Protein AF-T0N844-F1 (afdb_monomer)

Nearest PDB structures (foldseek):
  7l9p-assembly1_K  TM=3.636E-01  e=7.065E+00  Homo sapiens

Foldseek 3Di:
DPPPPPDPVQWDWAAAPNDIDIDGHDDVVLVVVLVVVVVVVVVVCVPFQKDKDAFPAFEQEDFPVDDDDPVSSVHTHTARMFMAGPPRWDDDPRHIYHHTPDTDHDDDPVCCCVVVPRCVPRPVD

Radius of gyration: 15.5 Å; Cα contacts (8 Å, |Δi|>4): 175; chains: 1; bounding box: 47×35×38 Å

Secondary structure (DSSP, 8-state):
-------GGG-EEEEETTEEEEEPPPPHHHHHHHHHHHHHHHHHHTTSSEEEEPTT-EEE-S-TTSPPPHHHHTS-B--SEEEEETT-EEEETTEEEE--SEEE----TTTHHIIIIIIHHHT--

Mean predicted aligned error: 7.34 Å

Structure (mmCIF, N/CA/C/O backbone):
data_AF-T0N844-F1
#
_entry.id   AF-T0N844-F1
#
loop_
_atom_site.group_PDB
_atom_site.id
_atom_site.type_symbol
_atom_site.label_atom_id
_atom_site.label_alt_id
_atom_site.label_comp_id
_atom_site.label_asym_id
_atom_site.label_entity_id
_atom_site.label_seq_id
_atom_site.pdbx_PDB_ins_code
_atom_site.Cartn_x
_atom_site.Cartn_y
_atom_site.Cartn_z
_atom_site.occupancy
_atom_site.B_iso_or_equiv
_atom_site.auth_seq_id
_atom_site.auth_comp_id
_atom_site.auth_asym_id
_atom_site.auth_atom_id
_atom_site.pdbx_PDB_model_num
ATOM 1 N N . MET A 1 1 ? 32.236 19.469 -13.161 1.00 43.31 1 MET A N 1
ATOM 2 C CA . MET A 1 1 ? 31.075 18.554 -13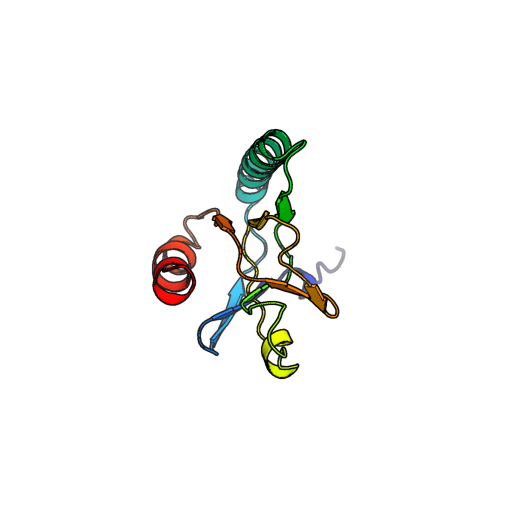.165 1.00 43.31 1 MET A CA 1
ATOM 3 C C . MET A 1 1 ? 30.808 18.192 -11.716 1.00 43.31 1 MET A C 1
ATOM 5 O O . MET A 1 1 ? 31.770 17.780 -11.077 1.00 43.31 1 MET A O 1
ATOM 9 N N . PRO A 1 2 ? 29.616 18.436 -11.149 1.00 46.66 2 PRO A N 1
ATOM 10 C CA . PRO A 1 2 ? 29.354 18.003 -9.786 1.00 46.66 2 PRO A CA 1
ATOM 11 C C . PRO A 1 2 ? 29.292 16.474 -9.767 1.00 46.66 2 PRO A C 1
ATOM 13 O O . PRO A 1 2 ? 28.762 15.853 -10.689 1.00 46.66 2 PRO A O 1
ATOM 16 N N . ASN A 1 3 ? 29.915 15.897 -8.748 1.00 44.12 3 ASN A N 1
ATOM 17 C CA . ASN A 1 3 ? 29.942 14.469 -8.490 1.00 44.12 3 ASN A CA 1
ATOM 18 C C . ASN A 1 3 ? 28.495 14.007 -8.240 1.00 44.12 3 ASN A C 1
ATOM 20 O O . ASN A 1 3 ? 27.880 14.431 -7.264 1.00 44.12 3 ASN A O 1
ATOM 24 N N . LEU A 1 4 ? 27.927 13.231 -9.166 1.00 50.88 4 LEU A N 1
ATOM 25 C CA . LEU A 1 4 ? 26.618 12.587 -9.021 1.00 50.88 4 LEU A CA 1
ATOM 26 C C . LEU A 1 4 ? 26.806 11.357 -8.133 1.00 50.88 4 LEU A C 1
ATOM 28 O O . LEU A 1 4 ? 26.821 10.228 -8.616 1.00 50.88 4 LEU A O 1
ATOM 32 N N . ASP A 1 5 ? 27.015 11.595 -6.842 1.00 46.78 5 ASP A N 1
ATOM 33 C CA . ASP A 1 5 ? 26.997 10.529 -5.851 1.00 46.78 5 ASP A CA 1
ATOM 34 C C . ASP A 1 5 ? 25.526 10.121 -5.6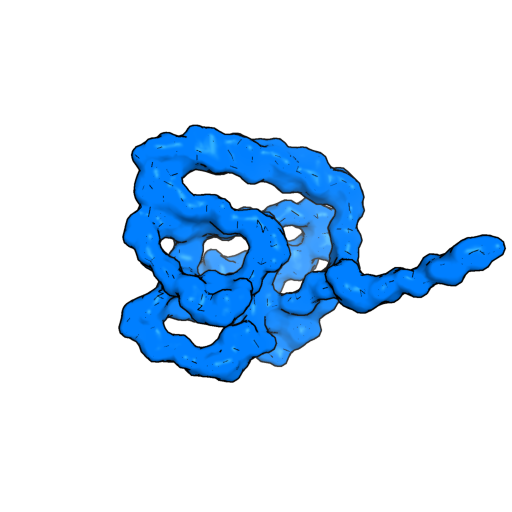73 1.00 46.78 5 ASP A C 1
ATOM 36 O O . ASP A 1 5 ? 24.734 10.802 -5.020 1.00 46.78 5 ASP A O 1
ATOM 40 N N . TYR A 1 6 ? 25.112 9.075 -6.393 1.00 47.97 6 TYR A N 1
ATOM 41 C CA . TYR A 1 6 ? 23.797 8.465 -6.224 1.00 47.97 6 TYR A CA 1
ATOM 42 C C . TYR A 1 6 ? 23.765 7.839 -4.827 1.00 47.97 6 TYR A C 1
ATOM 44 O O . TYR A 1 6 ? 24.251 6.730 -4.633 1.00 47.97 6 TYR A O 1
ATOM 52 N N . HIS A 1 7 ? 23.225 8.562 -3.846 1.00 48.41 7 HIS A N 1
ATOM 53 C CA . HIS A 1 7 ? 23.024 8.029 -2.501 1.00 48.41 7 HIS A CA 1
ATOM 54 C C . HIS A 1 7 ? 22.144 6.762 -2.537 1.00 48.41 7 HIS A C 1
ATOM 56 O O . HIS A 1 7 ? 21.144 6.708 -3.268 1.00 48.41 7 HIS A O 1
ATOM 62 N N . ASP A 1 8 ? 22.514 5.772 -1.713 1.00 53.28 8 ASP A N 1
ATOM 63 C CA . ASP A 1 8 ? 21.805 4.496 -1.482 1.00 53.28 8 ASP A CA 1
ATOM 64 C C . ASP A 1 8 ? 20.344 4.684 -1.018 1.00 53.28 8 ASP A C 1
ATOM 66 O O . ASP A 1 8 ? 19.538 3.757 -1.093 1.00 53.28 8 ASP A O 1
ATOM 70 N N . ASP A 1 9 ? 19.971 5.901 -0.618 1.00 54.69 9 ASP A N 1
ATOM 71 C CA . ASP A 1 9 ? 18.630 6.326 -0.190 1.00 54.69 9 ASP A CA 1
ATOM 72 C C . ASP A 1 9 ? 17.538 6.110 -1.262 1.00 54.69 9 ASP A C 1
ATOM 74 O O . ASP A 1 9 ? 16.341 6.194 -0.991 1.00 54.69 9 ASP A O 1
ATOM 78 N N . ASN A 1 10 ? 17.939 5.817 -2.501 1.00 61.22 10 ASN A N 1
ATOM 79 C CA . ASN A 1 10 ? 17.050 5.545 -3.630 1.00 61.22 10 ASN A CA 1
ATOM 80 C C . ASN A 1 10 ? 16.632 4.069 -3.761 1.00 61.22 10 ASN A C 1
ATOM 82 O O . ASN A 1 10 ? 15.849 3.724 -4.649 1.00 61.22 10 ASN A O 1
ATOM 86 N N . ILE A 1 11 ? 17.143 3.183 -2.907 1.00 71.19 11 ILE A N 1
ATOM 87 C CA . ILE A 1 11 ? 16.885 1.744 -2.991 1.00 71.19 11 ILE A CA 1
ATOM 88 C C . ILE A 1 11 ? 15.770 1.362 -2.012 1.00 71.19 11 ILE A C 1
ATOM 90 O O . ILE A 1 11 ? 15.895 1.547 -0.805 1.00 71.19 11 ILE A O 1
ATOM 94 N N . THR A 1 12 ? 14.676 0.786 -2.519 1.00 80.38 12 THR A N 1
ATOM 95 C CA . THR A 1 12 ? 13.686 0.119 -1.657 1.00 80.38 12 THR A CA 1
ATOM 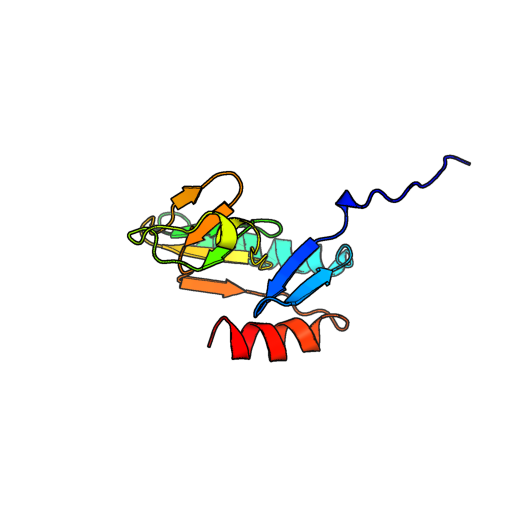96 C C . THR A 1 12 ? 14.232 -1.240 -1.243 1.00 80.38 12 THR A C 1
ATOM 98 O O . THR A 1 12 ? 14.679 -2.010 -2.096 1.00 80.38 12 THR A O 1
ATOM 101 N N . VAL A 1 13 ? 14.160 -1.556 0.048 1.00 83.06 13 VAL A N 1
ATOM 102 C CA . VAL A 1 13 ? 14.525 -2.866 0.589 1.00 83.06 13 VAL A CA 1
ATOM 103 C C . VAL A 1 13 ? 13.277 -3.541 1.135 1.00 83.06 13 VAL A C 1
ATOM 105 O O . VAL A 1 13 ? 12.631 -3.004 2.024 1.00 83.06 13 VAL A O 1
ATOM 108 N N . GLU A 1 14 ? 12.991 -4.745 0.656 1.00 81.31 14 GLU A N 1
ATOM 109 C CA . GLU A 1 14 ? 11.868 -5.560 1.121 1.00 81.31 14 GLU A CA 1
ATOM 110 C C . GLU A 1 14 ? 12.332 -6.956 1.516 1.00 81.31 14 GLU A C 1
ATOM 112 O O . GLU A 1 14 ? 13.293 -7.489 0.954 1.00 81.31 14 GLU A O 1
ATOM 117 N N . TRP A 1 15 ? 11.630 -7.580 2.456 1.00 82.62 15 TRP A N 1
ATOM 118 C CA . TRP A 1 15 ? 11.907 -8.952 2.866 1.00 82.62 15 TRP A CA 1
ATOM 119 C C . TRP A 1 15 ? 10.736 -9.867 2.551 1.00 82.62 15 TRP A C 1
ATOM 121 O O . TRP A 1 15 ? 9.650 -9.717 3.095 1.00 82.62 15 TRP A O 1
ATOM 131 N N . ILE A 1 16 ? 10.977 -10.875 1.717 1.00 78.88 16 ILE A N 1
ATOM 132 C CA . ILE A 1 16 ? 9.959 -11.855 1.331 1.00 78.88 16 ILE A CA 1
ATOM 133 C C . ILE A 1 16 ? 10.505 -13.246 1.637 1.00 78.88 16 ILE A C 1
ATOM 135 O O . ILE A 1 16 ? 11.571 -13.617 1.148 1.00 78.88 16 ILE A O 1
ATOM 139 N N . ASN A 1 17 ? 9.808 -14.013 2.480 1.00 78.75 17 ASN A N 1
ATOM 140 C CA . ASN A 1 17 ? 10.244 -15.335 2.959 1.00 78.75 17 ASN A CA 1
ATOM 141 C C . ASN A 1 17 ? 11.677 -15.362 3.519 1.00 78.75 17 ASN A C 1
ATOM 143 O O . ASN A 1 17 ? 12.433 -16.308 3.302 1.00 78.75 17 ASN A O 1
ATOM 147 N N . GLY A 1 18 ? 12.080 -14.298 4.218 1.00 77.88 18 GLY A N 1
ATOM 148 C CA . GLY A 1 18 ? 13.430 -14.177 4.774 1.00 77.88 18 GLY A CA 1
ATOM 149 C C . GLY A 1 18 ? 14.525 -13.880 3.743 1.00 77.88 18 GLY A C 1
ATOM 150 O O . GLY A 1 18 ? 15.692 -13.815 4.121 1.00 77.88 18 GLY A O 1
ATOM 151 N N . ILE A 1 19 ? 14.171 -13.657 2.476 1.00 78.31 19 ILE A N 1
ATOM 152 C CA . ILE A 1 19 ? 15.085 -13.209 1.424 1.00 78.31 19 ILE A CA 1
ATOM 153 C C . ILE A 1 19 ? 14.959 -11.691 1.281 1.00 78.31 19 ILE A C 1
ATOM 155 O O . ILE A 1 19 ? 13.855 -11.162 1.153 1.00 78.31 19 ILE A O 1
ATOM 159 N N . LYS A 1 20 ? 16.100 -10.996 1.295 1.00 82.88 20 LYS A N 1
ATOM 160 C CA . LYS A 1 20 ? 16.188 -9.550 1.076 1.00 82.88 20 LYS A CA 1
ATOM 161 C C . LYS A 1 20 ? 16.142 -9.247 -0.423 1.00 82.88 20 LYS A C 1
ATOM 163 O O . LYS A 1 20 ? 17.004 -9.705 -1.172 1.00 82.88 20 LYS A O 1
ATOM 168 N N . TYR A 1 21 ? 15.184 -8.431 -0.835 1.00 79.75 21 TYR A N 1
ATOM 169 C CA . TYR A 1 21 ? 15.041 -7.909 -2.187 1.00 79.75 21 TYR A CA 1
ATOM 170 C C . TYR A 1 21 ? 15.326 -6.413 -2.200 1.00 79.75 21 TYR A C 1
ATOM 172 O O . TYR A 1 21 ? 14.973 -5.691 -1.271 1.00 79.75 21 TYR A O 1
ATOM 180 N N . MET A 1 22 ? 16.013 -5.961 -3.246 1.00 80.81 22 MET A N 1
ATOM 181 C CA . MET A 1 22 ? 16.376 -4.562 -3.433 1.00 80.81 22 MET A CA 1
ATOM 182 C C . MET A 1 22 ? 15.852 -4.107 -4.785 1.00 80.81 22 MET A C 1
ATOM 184 O O . MET A 1 22 ? 16.196 -4.700 -5.810 1.00 80.81 22 MET A O 1
ATOM 188 N N . SER A 1 23 ? 15.026 -3.069 -4.769 1.00 74.50 23 SER A N 1
ATOM 189 C CA . SER A 1 23 ? 14.435 -2.485 -5.967 1.00 74.50 23 SER A CA 1
ATOM 190 C C . SER A 1 23 ? 15.012 -1.086 -6.173 1.00 74.50 23 SER A C 1
ATOM 192 O O . SER A 1 23 ? 14.981 -0.278 -5.239 1.00 74.50 23 SER A O 1
ATOM 194 N N . PRO A 1 24 ? 15.552 -0.778 -7.365 1.00 72.62 24 PRO A N 1
ATOM 195 C CA . PRO A 1 24 ? 15.979 0.579 -7.681 1.00 72.62 24 PRO A CA 1
ATOM 196 C C . PRO A 1 24 ? 14.764 1.510 -7.772 1.00 72.62 24 PRO A C 1
ATOM 198 O O . PRO A 1 24 ? 13.625 1.046 -7.887 1.00 72.62 24 PRO A O 1
ATOM 201 N N . SER A 1 25 ? 15.008 2.822 -7.785 1.00 75.69 25 SER A N 1
ATOM 202 C CA . SER A 1 25 ? 13.951 3.808 -8.013 1.00 75.69 25 SER A CA 1
ATOM 203 C C . SER A 1 25 ? 13.121 3.476 -9.258 1.00 75.69 25 SER A C 1
ATOM 205 O O . SER A 1 25 ? 13.681 3.137 -10.309 1.00 75.69 25 SER A O 1
ATOM 207 N N . PRO A 1 26 ? 11.787 3.593 -9.171 1.00 75.56 26 PRO A N 1
ATOM 208 C CA . PRO A 1 26 ? 10.914 3.251 -10.276 1.00 75.56 26 PRO A CA 1
ATOM 209 C C . PRO A 1 26 ? 11.049 4.255 -11.430 1.00 75.56 26 PRO A C 1
ATOM 211 O O . PRO A 1 26 ? 11.385 5.427 -11.248 1.00 75.56 26 PRO A O 1
ATOM 214 N N . HIS A 1 27 ? 10.750 3.804 -12.651 1.00 81.38 27 HIS A N 1
ATOM 215 C CA . HIS A 1 27 ? 10.689 4.681 -13.822 1.00 81.38 27 HIS A CA 1
ATOM 216 C C . HIS A 1 27 ? 9.575 5.737 -13.644 1.00 81.38 27 HIS A C 1
ATOM 218 O O . HIS A 1 27 ? 8.504 5.376 -13.155 1.00 81.38 27 HIS A O 1
ATOM 224 N N . PRO A 1 28 ? 9.721 6.994 -14.116 1.00 83.19 28 PRO A N 1
ATOM 225 C CA . PRO A 1 28 ? 8.720 8.057 -13.909 1.00 83.19 28 PRO A CA 1
ATOM 226 C C . PRO A 1 28 ? 7.272 7.700 -14.295 1.00 83.19 28 PRO A C 1
ATOM 228 O O . PRO A 1 28 ? 6.318 8.183 -13.688 1.00 83.19 28 PRO A O 1
ATOM 231 N N . ASN A 1 29 ? 7.094 6.817 -15.282 1.00 85.44 29 ASN A N 1
ATOM 232 C CA . ASN A 1 29 ? 5.777 6.301 -15.681 1.00 85.44 29 ASN A CA 1
ATOM 233 C C . ASN A 1 29 ? 5.037 5.569 -14.549 1.00 85.44 29 ASN A C 1
ATOM 235 O O . ASN A 1 29 ? 3.811 5.640 -14.503 1.00 85.44 29 ASN A O 1
ATOM 239 N N . HIS A 1 30 ? 5.756 4.892 -13.649 1.00 86.94 30 HIS A N 1
ATOM 240 C CA . HIS A 1 30 ? 5.172 4.269 -12.459 1.00 86.94 30 HIS A CA 1
ATOM 241 C C . HIS A 1 30 ? 4.503 5.335 -11.589 1.00 86.94 30 HIS A C 1
ATOM 243 O O . HIS A 1 30 ? 3.309 5.231 -11.335 1.00 86.94 30 HIS A O 1
ATOM 249 N N . GLY A 1 31 ? 5.192 6.450 -11.316 1.00 88.75 31 GLY A N 1
ATOM 250 C CA . GLY A 1 31 ? 4.629 7.589 -10.583 1.00 88.75 31 GLY A CA 1
ATOM 251 C C . GLY A 1 31 ? 3.379 8.198 -11.239 1.00 88.75 31 GLY A C 1
ATOM 252 O O . GLY A 1 31 ? 2.435 8.592 -10.552 1.00 88.75 31 GLY A O 1
ATOM 253 N N . VAL A 1 32 ? 3.315 8.235 -12.577 1.00 91.62 32 VAL A N 1
ATOM 254 C CA . VAL A 1 32 ? 2.120 8.703 -13.310 1.00 91.62 32 VAL A CA 1
ATOM 255 C C . VAL A 1 32 ? 0.923 7.773 -13.095 1.00 91.62 32 VAL A C 1
ATOM 257 O O . VAL A 1 32 ? -0.205 8.249 -12.932 1.00 91.62 32 VAL A O 1
ATOM 260 N N . VAL A 1 33 ? 1.148 6.458 -13.121 1.00 91.56 33 VAL A N 1
ATOM 261 C CA . VAL A 1 33 ? 0.103 5.454 -12.874 1.00 91.56 33 VAL A CA 1
ATOM 262 C C . VAL A 1 33 ? -0.309 5.477 -11.405 1.00 91.56 33 VAL A C 1
ATOM 264 O O . VAL A 1 33 ? -1.500 5.593 -11.117 1.00 91.56 33 VAL A O 1
ATOM 267 N N . TYR A 1 34 ? 0.670 5.477 -10.503 1.00 93.69 34 TYR A N 1
ATOM 268 C CA . TYR A 1 34 ? 0.494 5.557 -9.060 1.00 93.69 34 TYR A CA 1
ATOM 269 C C . TYR A 1 34 ? -0.396 6.726 -8.667 1.00 93.69 34 TYR A C 1
ATOM 271 O O . TYR A 1 34 ? -1.452 6.515 -8.080 1.00 93.69 34 TYR A O 1
ATOM 279 N N . LYS A 1 35 ? -0.062 7.943 -9.114 1.00 95.62 35 LYS A N 1
ATOM 280 C CA . LYS A 1 35 ? -0.863 9.138 -8.832 1.00 95.62 35 LYS A CA 1
ATOM 281 C C . LYS A 1 35 ? -2.332 8.951 -9.219 1.00 95.62 35 LYS A C 1
ATOM 283 O O . LYS A 1 35 ? -3.224 9.324 -8.466 1.00 95.62 35 LYS A O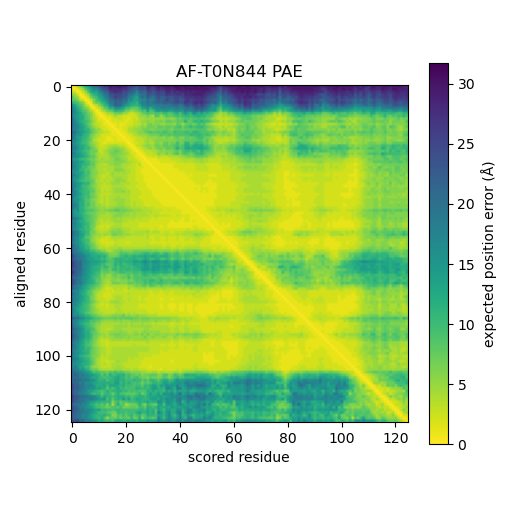 1
ATOM 288 N N . LYS A 1 36 ? -2.606 8.373 -10.394 1.00 96.69 36 LYS A N 1
ATOM 289 C CA . LYS A 1 36 ? -3.984 8.161 -10.867 1.00 96.69 36 LYS A CA 1
ATOM 290 C C . LYS A 1 36 ? -4.733 7.134 -10.024 1.00 96.69 36 LYS A C 1
ATOM 292 O O . LYS A 1 36 ? -5.922 7.330 -9.779 1.00 96.69 36 LYS A O 1
ATOM 297 N N . ILE A 1 37 ? -4.070 6.049 -9.630 1.00 96.19 37 ILE A N 1
ATOM 298 C CA . ILE A 1 37 ? -4.670 4.998 -8.802 1.00 96.19 37 ILE A CA 1
ATOM 299 C C . ILE A 1 37 ? -4.910 5.534 -7.392 1.00 96.19 37 ILE A C 1
ATOM 301 O O . ILE A 1 37 ? -6.049 5.509 -6.930 1.00 96.19 37 ILE A O 1
ATOM 305 N N . PHE A 1 38 ? -3.879 6.106 -6.768 1.00 97.12 38 PHE A N 1
ATOM 306 C CA . PHE A 1 38 ? -3.936 6.674 -5.426 1.00 97.12 38 PHE A CA 1
ATOM 307 C C . PHE A 1 38 ? -5.073 7.688 -5.300 1.00 97.12 38 PHE A C 1
ATOM 309 O O . PHE A 1 38 ? -5.947 7.522 -4.458 1.00 97.12 38 PHE A O 1
ATOM 316 N N . THR A 1 39 ? -5.145 8.687 -6.192 1.00 97.88 39 THR A N 1
ATOM 317 C CA . THR A 1 39 ? -6.217 9.697 -6.148 1.00 97.88 39 THR A CA 1
ATOM 318 C C . THR A 1 39 ? -7.609 9.076 -6.277 1.00 97.88 39 THR A C 1
ATOM 320 O O . THR A 1 39 ? -8.538 9.502 -5.599 1.00 97.88 39 THR A O 1
ATOM 323 N N . ARG A 1 40 ? -7.785 8.060 -7.131 1.00 98.00 40 ARG A N 1
ATOM 324 C CA . ARG A 1 40 ? -9.093 7.406 -7.297 1.00 98.00 40 ARG A CA 1
ATOM 325 C C . ARG A 1 40 ? -9.506 6.625 -6.056 1.00 98.00 40 ARG A C 1
ATOM 327 O O . ARG A 1 40 ? -10.674 6.687 -5.686 1.00 98.00 40 ARG A O 1
ATOM 334 N N . ILE A 1 41 ? -8.573 5.902 -5.441 1.00 97.88 41 ILE A N 1
ATOM 335 C CA . ILE A 1 41 ? -8.848 5.134 -4.225 1.00 97.88 41 ILE A CA 1
ATOM 336 C C . ILE A 1 41 ? -9.102 6.089 -3.060 1.00 97.88 41 ILE A C 1
ATOM 338 O O . ILE A 1 41 ? -10.129 5.952 -2.408 1.00 97.88 41 ILE A O 1
ATOM 342 N N . ALA A 1 42 ? -8.250 7.098 -2.859 1.00 97.75 42 ALA A N 1
ATOM 343 C CA . ALA A 1 42 ? -8.422 8.102 -1.811 1.00 97.75 42 ALA A CA 1
ATOM 344 C C . ALA A 1 42 ? -9.813 8.755 -1.875 1.00 97.75 42 ALA A C 1
ATOM 346 O O . ALA A 1 42 ? -10.544 8.746 -0.891 1.00 97.75 42 ALA A O 1
ATOM 347 N N . ASN A 1 43 ? -10.233 9.210 -3.062 1.00 98.25 43 ASN A N 1
ATOM 348 C CA . ASN A 1 43 ? -11.563 9.796 -3.251 1.00 98.25 43 ASN A CA 1
ATOM 349 C C . ASN A 1 43 ? -12.696 8.792 -2.983 1.00 98.25 43 ASN A C 1
ATOM 351 O O . ASN A 1 43 ? -13.748 9.160 -2.478 1.00 98.25 43 ASN A O 1
ATOM 355 N N . TYR A 1 44 ? -12.513 7.517 -3.336 1.00 97.88 44 TYR A N 1
ATOM 356 C CA . TYR A 1 44 ? -13.510 6.482 -3.052 1.00 97.88 44 TYR A CA 1
ATOM 357 C C . TYR A 1 44 ? -13.624 6.167 -1.553 1.00 97.8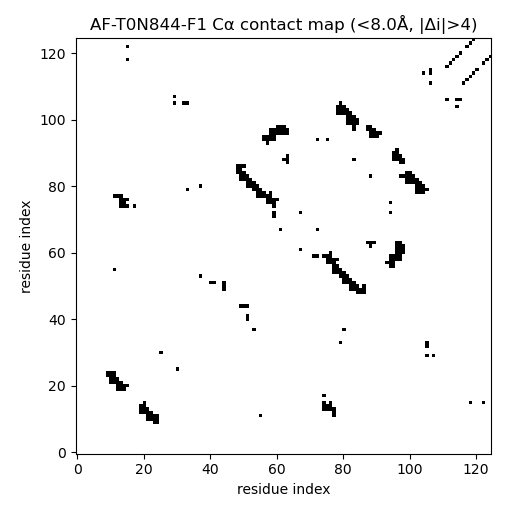8 44 TYR A C 1
ATOM 359 O O . TYR A 1 44 ? -14.692 5.737 -1.103 1.00 97.88 44 TYR A O 1
ATOM 367 N N . LEU A 1 45 ? -12.534 6.317 -0.801 1.00 97.88 45 LEU A N 1
ATOM 368 C CA . LEU A 1 45 ? -12.483 6.066 0.638 1.00 97.88 45 LEU A CA 1
ATOM 369 C C . LEU A 1 45 ? -12.904 7.275 1.477 1.00 97.88 45 LEU A C 1
ATOM 371 O O . LEU A 1 45 ? -13.119 7.121 2.675 1.00 97.88 45 LEU A O 1
ATOM 375 N N . GLU A 1 46 ? -13.092 8.447 0.870 1.00 97.31 46 GLU A N 1
ATOM 376 C CA . GLU A 1 46 ? -13.577 9.636 1.566 1.00 97.31 46 GLU A CA 1
ATOM 377 C C . GLU A 1 46 ? -14.895 9.345 2.314 1.00 97.31 46 GLU A C 1
ATOM 379 O O . GLU A 1 46 ? -15.866 8.832 1.751 1.00 97.31 46 GLU A O 1
ATOM 384 N N . GLY A 1 47 ? -14.907 9.632 3.619 1.00 96.75 47 GLY A N 1
ATOM 385 C CA . GLY A 1 47 ? -16.044 9.371 4.508 1.00 96.75 47 GLY A CA 1
ATOM 386 C C . GLY A 1 47 ? -16.223 7.910 4.944 1.00 96.75 47 GLY A C 1
ATOM 387 O O . GLY A 1 47 ? -17.179 7.613 5.661 1.00 96.75 47 GLY A O 1
ATOM 388 N N . LYS A 1 48 ? -15.332 6.993 4.548 1.00 97.50 48 LYS A N 1
ATOM 389 C CA . LYS A 1 48 ? -15.323 5.597 5.015 1.00 97.50 48 LYS A CA 1
ATOM 390 C C . LYS A 1 48 ? -14.332 5.424 6.156 1.00 97.50 48 LYS A C 1
ATOM 392 O O . LYS A 1 48 ? -13.362 6.164 6.268 1.00 97.50 48 LYS A O 1
ATOM 397 N N . SER A 1 49 ? -14.547 4.403 6.982 1.00 97.00 49 SER A N 1
ATOM 398 C CA . SER A 1 49 ? -13.578 4.008 8.007 1.00 97.00 49 SER A CA 1
ATOM 399 C C . SER A 1 49 ? -12.472 3.156 7.379 1.00 97.00 49 SER A C 1
ATOM 401 O O . SER A 1 49 ? -12.339 1.983 7.690 1.00 97.00 49 SER A O 1
ATOM 403 N N . CYS A 1 50 ? -11.722 3.721 6.434 1.00 97.50 50 CYS A N 1
ATOM 404 C CA . CYS A 1 50 ? -10.576 3.062 5.815 1.00 97.50 50 CYS A CA 1
ATOM 405 C C . CYS A 1 50 ? -9.477 4.077 5.527 1.00 97.50 50 CYS A C 1
ATOM 407 O O . CYS A 1 50 ? -9.759 5.163 5.027 1.00 97.50 50 CYS A O 1
ATOM 409 N N . GLU A 1 51 ? -8.237 3.679 5.780 1.00 96.94 51 GLU A N 1
ATOM 410 C CA . GLU A 1 51 ? -7.038 4.474 5.539 1.00 96.94 51 GLU A CA 1
ATOM 411 C C . GLU A 1 51 ? -6.274 3.904 4.337 1.00 96.94 51 GLU A C 1
ATOM 413 O O . GLU A 1 51 ? -6.110 2.686 4.223 1.00 96.94 51 GLU A O 1
ATOM 418 N N . LEU A 1 52 ? -5.819 4.776 3.433 1.00 97.81 52 LEU A N 1
ATOM 419 C CA . LEU A 1 52 ? -4.983 4.418 2.284 1.00 97.81 52 LEU A CA 1
ATOM 420 C C . LEU A 1 52 ? -3.533 4.803 2.571 1.00 97.81 52 LEU A C 1
ATOM 422 O O . LEU A 1 52 ? -3.222 5.980 2.729 1.00 97.81 52 LEU A O 1
ATOM 426 N N . PHE A 1 53 ? -2.642 3.820 2.530 1.00 96.62 53 PHE A N 1
ATOM 427 C CA . PHE A 1 53 ? -1.214 4.019 2.726 1.00 96.62 53 PHE A CA 1
ATOM 428 C C . PHE A 1 53 ? -0.466 4.072 1.385 1.00 96.62 53 PHE A C 1
ATOM 430 O O . PHE A 1 53 ? -0.751 3.267 0.488 1.00 96.62 53 PHE A O 1
ATOM 437 N N . PRO A 1 54 ? 0.470 5.028 1.232 1.00 94.44 54 PRO A N 1
ATOM 438 C CA . PRO A 1 54 ? 1.249 5.212 0.016 1.00 94.44 54 PRO A CA 1
ATOM 439 C C . PRO A 1 54 ? 2.403 4.210 -0.105 1.00 94.44 54 PRO A C 1
ATOM 441 O O . PRO A 1 54 ? 2.739 3.492 0.843 1.00 94.44 54 PRO A O 1
ATOM 444 N N . ASP A 1 55 ? 3.060 4.241 -1.262 1.00 87.75 55 ASP A N 1
ATOM 445 C CA . ASP A 1 55 ? 4.369 3.630 -1.483 1.00 87.75 55 ASP A CA 1
ATOM 446 C C . ASP A 1 55 ? 5.396 4.089 -0.436 1.00 87.75 55 ASP A C 1
ATOM 448 O O . ASP A 1 55 ? 5.217 5.100 0.247 1.00 87.75 55 ASP A O 1
ATOM 452 N N . LYS A 1 56 ? 6.493 3.331 -0.297 1.00 86.06 56 LYS A N 1
ATOM 453 C CA . LYS A 1 56 ? 7.563 3.596 0.691 1.00 86.06 56 LYS A CA 1
ATOM 454 C C . LYS A 1 56 ? 7.098 3.558 2.155 1.00 86.06 56 LYS A C 1
ATOM 456 O O . LYS A 1 56 ? 7.821 4.015 3.037 1.00 86.06 56 LYS A O 1
ATOM 461 N N . THR A 1 57 ? 5.931 2.978 2.413 1.00 90.88 57 THR A N 1
ATOM 462 C CA . THR A 1 57 ? 5.455 2.679 3.763 1.00 90.88 57 THR A CA 1
ATOM 463 C C . THR A 1 57 ? 5.871 1.261 4.143 1.00 90.88 57 THR A C 1
ATOM 465 O O . THR A 1 57 ? 5.479 0.303 3.477 1.00 90.88 57 THR A O 1
ATOM 468 N N . ASP A 1 58 ? 6.637 1.126 5.226 1.00 92.44 58 ASP A N 1
ATOM 469 C CA . ASP A 1 58 ? 7.028 -0.177 5.765 1.00 92.44 58 ASP A CA 1
ATOM 470 C C . ASP A 1 58 ? 5.807 -0.879 6.372 1.00 92.44 58 ASP A C 1
ATOM 472 O O . ASP A 1 58 ? 5.230 -0.409 7.354 1.00 92.44 58 ASP A O 1
ATOM 476 N N . LEU A 1 59 ? 5.429 -2.026 5.811 1.00 92.38 59 LEU A N 1
ATOM 477 C CA . LEU A 1 59 ? 4.318 -2.855 6.266 1.00 92.38 59 LEU A CA 1
ATOM 478 C C . LEU A 1 59 ? 4.832 -4.151 6.904 1.00 92.38 59 LEU A C 1
ATOM 480 O O . LEU A 1 59 ? 5.493 -4.968 6.261 1.00 92.38 59 LEU A O 1
ATOM 484 N N . CYS A 1 60 ? 4.458 -4.377 8.159 1.00 92.12 60 CYS A N 1
ATOM 485 C CA . CYS A 1 60 ? 4.627 -5.639 8.864 1.00 92.12 60 CYS A CA 1
ATOM 486 C C . CYS A 1 60 ? 3.279 -6.371 8.916 1.00 92.12 60 CYS A C 1
ATOM 488 O O . CYS A 1 60 ? 2.334 -5.902 9.552 1.00 92.12 60 CYS A O 1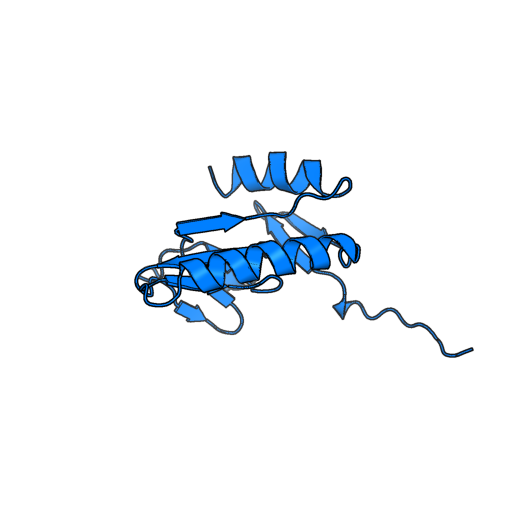
ATOM 490 N N . LEU A 1 61 ? 3.194 -7.534 8.263 1.00 89.00 61 LEU A N 1
ATOM 491 C CA . LEU A 1 61 ? 1.976 -8.347 8.235 1.00 89.00 61 LEU A CA 1
ATOM 492 C C . LEU A 1 61 ? 1.779 -9.092 9.555 1.00 89.00 61 LEU A C 1
ATOM 494 O O . LEU A 1 61 ? 2.285 -10.197 9.740 1.00 89.00 61 LEU A O 1
ATOM 498 N N . ALA A 1 62 ? 1.023 -8.490 10.465 1.00 86.31 62 ALA A N 1
ATOM 499 C CA . ALA A 1 62 ? 0.587 -9.127 11.699 1.00 86.31 62 ALA A CA 1
ATOM 500 C C . ALA A 1 62 ? -0.775 -8.578 12.132 1.00 86.31 62 ALA A C 1
ATOM 502 O O . ALA A 1 62 ? -1.154 -7.463 11.770 1.00 86.31 62 ALA A O 1
ATOM 503 N N . ASN A 1 63 ? -1.507 -9.369 12.920 1.00 82.62 63 ASN A N 1
ATOM 504 C CA . ASN A 1 63 ? -2.682 -8.860 13.617 1.00 82.62 63 ASN A CA 1
ATOM 505 C C . ASN A 1 63 ? -2.203 -7.867 14.697 1.00 82.62 63 ASN A C 1
ATOM 507 O O . ASN A 1 63 ? -1.399 -8.286 15.534 1.00 82.62 63 ASN A O 1
ATOM 511 N N . PRO A 1 64 ? -2.684 -6.609 14.708 1.00 77.56 64 PRO A N 1
ATOM 512 C CA . PRO A 1 64 ? -2.301 -5.624 15.721 1.00 77.56 64 PRO A CA 1
ATOM 513 C C . PRO A 1 64 ? -2.555 -6.092 17.160 1.00 77.56 64 PRO A C 1
ATOM 515 O O . PRO A 1 64 ? -1.796 -5.777 18.064 1.00 77.56 64 PRO A O 1
ATOM 518 N N . GLU A 1 65 ? -3.577 -6.922 17.381 1.00 80.44 65 GLU A N 1
ATOM 519 C CA . GLU A 1 65 ? -3.904 -7.457 18.711 1.00 80.44 65 GLU A CA 1
ATOM 520 C C . GLU A 1 65 ? -2.915 -8.536 19.193 1.00 80.44 65 GLU A C 1
ATOM 522 O O . GLU A 1 65 ? -2.996 -9.007 20.330 1.00 80.44 65 GLU A O 1
ATOM 527 N N . SER A 1 66 ? -1.995 -8.979 18.331 1.00 79.75 66 SER A N 1
ATOM 528 C CA . SER A 1 66 ? -0.974 -9.974 18.656 1.00 79.75 66 SER A CA 1
ATOM 529 C C . SER A 1 66 ? 0.374 -9.309 18.944 1.00 79.75 66 SER A C 1
ATOM 531 O O . SER A 1 66 ? 0.747 -8.362 18.257 1.00 79.75 66 SER A O 1
ATOM 533 N N . PRO A 1 67 ? 1.167 -9.823 19.905 1.00 76.31 67 PRO A N 1
ATOM 534 C CA . PRO A 1 67 ? 2.491 -9.280 20.178 1.00 76.31 67 PRO A CA 1
ATOM 535 C C . PRO A 1 67 ? 3.377 -9.301 18.928 1.00 76.31 67 PRO A C 1
ATOM 537 O O . PRO A 1 67 ? 3.660 -10.366 18.375 1.00 76.31 67 PRO A O 1
ATOM 540 N N . VAL A 1 68 ? 3.853 -8.129 18.512 1.00 75.81 68 VAL A N 1
ATOM 541 C CA . VAL A 1 68 ? 4.774 -7.990 17.380 1.00 75.81 68 VAL A CA 1
ATOM 542 C C . VAL A 1 68 ? 6.202 -8.236 17.852 1.00 75.81 68 VAL A C 1
ATOM 544 O O . VAL A 1 68 ? 6.678 -7.620 18.808 1.00 75.81 68 VAL A O 1
ATOM 547 N N . ASN A 1 69 ? 6.926 -9.120 17.168 1.00 78.69 69 ASN A N 1
ATOM 548 C CA . ASN A 1 69 ? 8.346 -9.308 17.427 1.00 78.69 69 ASN A CA 1
ATOM 549 C C . ASN A 1 69 ? 9.154 -8.195 16.744 1.00 78.69 69 ASN A C 1
ATOM 551 O O . ASN A 1 69 ? 9.040 -7.970 15.541 1.00 78.69 69 ASN A O 1
ATOM 555 N N . ILE A 1 70 ? 10.046 -7.539 17.492 1.00 77.12 70 ILE A N 1
ATOM 556 C CA . ILE A 1 70 ? 10.943 -6.493 16.971 1.00 77.12 70 ILE A CA 1
ATOM 557 C C . ILE A 1 70 ? 11.779 -6.996 15.777 1.00 77.12 70 ILE A C 1
ATOM 559 O O . ILE A 1 70 ? 12.162 -6.215 14.907 1.00 77.12 70 ILE A O 1
ATOM 563 N N . ALA A 1 71 ? 12.083 -8.296 15.715 1.00 76.38 71 ALA A N 1
ATOM 564 C CA . ALA A 1 71 ? 12.804 -8.886 14.591 1.00 76.38 71 ALA A CA 1
ATOM 565 C C . ALA A 1 71 ? 12.015 -8.842 13.269 1.00 76.38 71 ALA A C 1
ATOM 567 O O . ALA A 1 71 ? 12.639 -8.752 12.210 1.00 76.38 71 ALA A O 1
ATOM 568 N N . ASP A 1 72 ? 10.684 -8.871 13.326 1.00 73.50 72 ASP A N 1
ATOM 569 C CA . ASP A 1 72 ? 9.816 -8.851 12.144 1.00 73.50 72 ASP A CA 1
ATOM 570 C C . ASP A 1 72 ? 9.666 -7.431 11.591 1.00 73.50 72 ASP A C 1
ATOM 572 O O . ASP A 1 72 ? 9.670 -7.241 10.378 1.00 73.50 72 ASP A O 1
ATOM 576 N N . LEU A 1 73 ? 9.724 -6.413 12.459 1.00 76.38 73 LEU A N 1
ATOM 577 C CA . LEU A 1 73 ? 9.812 -5.003 12.049 1.00 76.38 73 LEU A CA 1
ATOM 578 C C . LEU A 1 73 ? 11.065 -4.700 11.208 1.00 76.38 73 LEU A C 1
ATOM 580 O O . LEU A 1 73 ? 11.089 -3.746 10.442 1.00 76.38 73 LEU A O 1
ATOM 584 N N . LYS A 1 74 ? 12.123 -5.516 11.320 1.00 78.75 74 LYS A N 1
ATOM 585 C CA . LYS A 1 74 ? 13.338 -5.390 10.490 1.00 78.75 74 LYS A CA 1
ATOM 586 C C . LYS A 1 74 ? 13.194 -6.031 9.108 1.00 78.75 74 LYS A C 1
ATOM 588 O O . LYS A 1 74 ? 14.142 -5.993 8.321 1.00 78.75 74 LYS A O 1
ATOM 593 N N . LYS A 1 75 ? 12.049 -6.660 8.836 1.00 83.25 75 LYS A N 1
ATOM 594 C CA . LYS A 1 75 ? 11.743 -7.381 7.602 1.00 83.25 75 LYS A CA 1
ATOM 595 C C . LYS A 1 75 ? 10.440 -6.871 6.965 1.00 83.25 75 LYS A C 1
ATOM 597 O O . LYS A 1 75 ? 9.546 -7.682 6.723 1.00 83.25 75 LYS A O 1
ATOM 602 N N . PRO A 1 76 ? 10.310 -5.558 6.702 1.00 86.62 76 PRO A N 1
ATOM 603 C CA . PRO A 1 76 ? 9.074 -5.014 6.171 1.00 86.62 76 PRO A CA 1
ATOM 604 C C . PRO A 1 76 ? 8.846 -5.443 4.719 1.00 86.62 76 PRO A C 1
ATOM 606 O O . PRO A 1 76 ? 9.780 -5.731 3.958 1.00 86.62 76 PRO A O 1
ATOM 609 N N . LEU A 1 77 ? 7.572 -5.443 4.349 1.00 88.88 77 LEU A N 1
ATOM 610 C CA . LEU A 1 77 ? 7.119 -5.350 2.971 1.00 88.88 77 LEU A CA 1
ATOM 611 C C . LEU A 1 77 ? 6.910 -3.884 2.616 1.00 88.88 77 LEU A C 1
ATOM 613 O O . LEU A 1 77 ? 6.577 -3.084 3.485 1.00 88.88 77 LEU A O 1
ATOM 617 N N . VAL A 1 78 ? 7.050 -3.545 1.339 1.00 90.81 78 VAL A N 1
ATOM 618 C CA . VAL A 1 78 ? 6.824 -2.178 0.853 1.00 90.81 78 VAL A CA 1
ATOM 619 C C . VAL A 1 78 ? 5.956 -2.253 -0.403 1.00 90.81 78 VAL A C 1
ATOM 621 O O . VAL A 1 78 ? 6.474 -2.218 -1.517 1.00 90.81 78 VAL A O 1
ATOM 624 N N . PRO A 1 79 ? 4.631 -2.427 -0.251 1.00 91.00 79 PRO A N 1
ATOM 625 C CA . PRO A 1 79 ? 3.724 -2.402 -1.390 1.00 91.00 79 PRO A CA 1
ATOM 626 C C . PRO A 1 79 ? 3.697 -1.018 -2.045 1.00 91.00 79 PRO A C 1
ATOM 628 O O . PRO A 1 79 ? 3.934 -0.011 -1.374 1.00 91.00 79 PRO A O 1
ATOM 631 N N . ASP A 1 80 ? 3.319 -0.948 -3.323 1.00 91.38 80 ASP A N 1
ATOM 632 C CA . ASP A 1 80 ? 3.076 0.348 -3.967 1.00 91.38 80 ASP A CA 1
ATOM 633 C C . ASP A 1 80 ? 1.904 1.101 -3.322 1.00 91.38 80 ASP A C 1
ATOM 635 O O . ASP A 1 80 ? 1.950 2.317 -3.221 1.00 91.38 80 ASP A O 1
ATOM 639 N N . LEU A 1 81 ? 0.845 0.413 -2.888 1.00 94.56 81 LEU A N 1
ATOM 640 C CA . LEU A 1 81 ? -0.192 0.979 -2.016 1.00 94.56 81 LEU A CA 1
ATOM 641 C C . LEU A 1 81 ? -1.000 -0.121 -1.332 1.00 94.56 81 LEU A C 1
ATOM 643 O O . LEU A 1 81 ? -1.177 -1.219 -1.870 1.00 94.56 81 LEU A O 1
ATOM 647 N N . PHE A 1 82 ? -1.552 0.189 -0.164 1.00 96.94 82 PHE A N 1
ATOM 648 C CA . PHE A 1 82 ? -2.437 -0.720 0.558 1.00 96.94 82 PHE A CA 1
ATOM 649 C C . PHE A 1 82 ? -3.471 0.037 1.392 1.00 96.94 82 PHE A C 1
ATOM 651 O O . PHE A 1 82 ? -3.291 1.207 1.711 1.00 96.94 82 PHE A O 1
ATOM 658 N N . VAL A 1 83 ? -4.580 -0.622 1.719 1.00 97.69 83 VAL A N 1
ATOM 659 C CA . VAL A 1 83 ? -5.691 -0.050 2.489 1.00 97.69 83 VAL A CA 1
ATOM 660 C C . VAL A 1 83 ? -5.947 -0.905 3.717 1.00 97.69 83 VAL A C 1
ATOM 662 O O . VAL A 1 83 ? -5.951 -2.134 3.622 1.00 97.69 83 VAL A O 1
ATOM 665 N N . VAL A 1 84 ? -6.202 -0.246 4.845 1.00 96.94 84 VAL A N 1
ATOM 666 C CA . VAL A 1 84 ? -6.645 -0.889 6.085 1.00 96.94 84 VAL A CA 1
ATOM 667 C C . VAL A 1 84 ? -7.930 -0.222 6.563 1.00 96.94 84 VAL A C 1
ATOM 669 O O . VAL A 1 84 ? -7.992 1.001 6.677 1.00 96.94 84 VAL A O 1
ATOM 672 N N . CYS A 1 85 ? -8.958 -1.013 6.848 1.00 96.50 85 CYS A N 1
ATOM 673 C CA . CYS A 1 85 ? -10.254 -0.544 7.318 1.00 96.50 85 CYS A CA 1
ATOM 674 C C . CYS A 1 85 ? -10.443 -0.725 8.830 1.00 96.50 85 CYS A C 1
ATOM 676 O O . CYS A 1 85 ? -9.746 -1.490 9.496 1.00 96.50 85 CYS A O 1
ATOM 678 N N . ASP A 1 86 ? -11.402 0.021 9.374 1.00 95.25 86 ASP A N 1
ATOM 679 C CA . ASP A 1 86 ? -11.833 0.028 10.772 1.00 95.25 86 ASP A CA 1
ATOM 680 C C . ASP A 1 86 ? -10.699 0.298 11.779 1.00 95.25 86 ASP A C 1
ATOM 682 O O . ASP A 1 86 ? -10.748 -0.170 12.915 1.00 95.25 86 ASP A O 1
ATOM 686 N N . ASN A 1 87 ? -9.664 1.040 11.364 1.00 89.31 87 ASN A N 1
ATOM 687 C CA . ASN A 1 87 ? -8.466 1.325 12.163 1.00 89.31 87 ASN A CA 1
ATOM 688 C C . ASN A 1 87 ? -7.767 0.062 12.706 1.00 89.31 87 ASN A C 1
ATOM 690 O O . ASN A 1 87 ? -7.181 0.089 13.786 1.00 89.31 87 ASN A O 1
ATOM 694 N N . LYS A 1 88 ? -7.807 -1.047 11.955 1.00 93.38 88 LYS A N 1
ATOM 69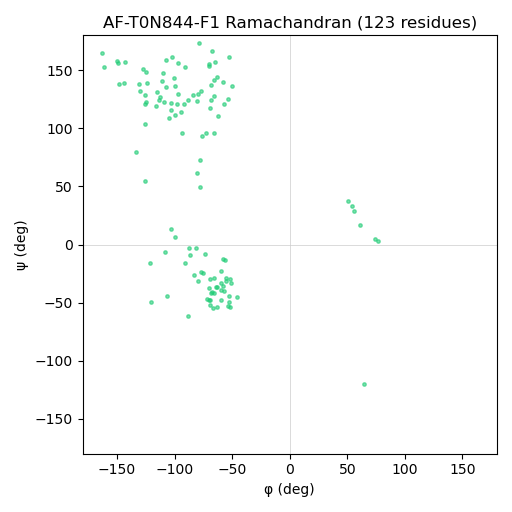5 C CA . LYS A 1 88 ? -7.140 -2.317 12.301 1.00 93.38 88 LYS A CA 1
ATOM 696 C C . LYS A 1 88 ? -5.636 -2.284 12.003 1.00 93.38 88 LYS A C 1
ATOM 698 O O . LYS A 1 88 ? -5.102 -3.181 11.350 1.00 93.38 88 LYS A O 1
ATOM 703 N N . PHE A 1 89 ? -4.954 -1.237 12.452 1.00 94.12 89 PHE A N 1
ATOM 704 C CA . PHE A 1 89 ? -3.510 -1.095 12.316 1.00 94.12 89 PHE A CA 1
ATOM 705 C C . PHE A 1 89 ? -2.894 -0.423 13.540 1.00 94.12 89 PHE A C 1
ATOM 707 O O . PHE A 1 89 ? -3.548 0.347 14.241 1.00 94.12 89 PHE A O 1
ATOM 714 N N . GLU A 1 90 ? -1.604 -0.665 13.742 1.00 93.56 90 GLU A N 1
ATOM 715 C CA . GLU A 1 90 ? -0.787 0.033 14.730 1.00 93.56 90 GLU A CA 1
ATOM 716 C C . GLU A 1 90 ? 0.446 0.666 14.084 1.00 93.56 90 GLU A C 1
ATOM 718 O O . GLU A 1 90 ? 1.006 0.155 13.112 1.00 93.56 90 GLU A O 1
ATOM 723 N N . LEU A 1 91 ? 0.880 1.788 14.656 1.00 91.50 91 LEU A N 1
ATOM 724 C CA . LEU A 1 91 ? 2.137 2.446 14.317 1.00 91.50 91 LEU A CA 1
ATOM 725 C C . LEU A 1 91 ? 3.214 1.976 15.294 1.00 91.50 91 LEU A C 1
ATOM 727 O O . LEU A 1 91 ? 3.155 2.297 16.482 1.00 91.50 91 LEU A O 1
ATOM 731 N N . VAL A 1 92 ? 4.215 1.250 14.798 1.00 89.44 92 VAL A N 1
ATOM 732 C CA . VAL A 1 92 ? 5.330 0.760 15.616 1.00 89.44 92 VAL A CA 1
ATOM 733 C C . VAL A 1 92 ? 6.649 1.204 14.992 1.00 89.44 92 VAL A C 1
ATOM 735 O O . VAL A 1 92 ? 7.114 0.659 13.992 1.00 89.44 92 VAL A O 1
ATOM 738 N N . GLY A 1 93 ? 7.268 2.227 15.588 1.00 86.38 93 GLY A N 1
ATOM 739 C CA . GLY A 1 93 ? 8.438 2.880 15.001 1.00 86.38 93 GLY A CA 1
ATOM 740 C C . GLY A 1 93 ? 8.073 3.564 13.681 1.00 86.38 93 GLY A C 1
ATOM 741 O O . GLY A 1 93 ? 7.208 4.433 13.668 1.00 86.38 93 GLY A O 1
ATOM 742 N N . ASN A 1 94 ? 8.722 3.153 12.588 1.00 85.44 94 ASN A N 1
ATOM 743 C CA . ASN A 1 94 ? 8.444 3.651 11.233 1.00 85.44 94 ASN A CA 1
ATOM 744 C C . ASN A 1 94 ? 7.553 2.704 10.414 1.00 85.44 94 ASN A C 1
ATOM 746 O O . ASN A 1 94 ? 7.372 2.923 9.219 1.00 85.44 94 ASN A O 1
ATOM 750 N N . SER A 1 95 ? 7.028 1.644 11.032 1.00 90.00 95 SER A N 1
ATOM 751 C CA . SER A 1 95 ? 6.262 0.613 10.338 1.00 90.00 95 SER A CA 1
ATOM 752 C C . SER A 1 95 ? 4.787 0.651 10.714 1.00 90.00 95 SER A C 1
ATOM 754 O O . SER A 1 95 ? 4.418 0.934 11.857 1.00 90.00 95 SER A O 1
ATOM 756 N N . ILE A 1 96 ? 3.954 0.294 9.743 1.00 94.12 96 ILE A N 1
ATOM 757 C CA . ILE A 1 96 ? 2.556 -0.065 9.936 1.00 94.12 96 ILE A CA 1
ATOM 758 C C . ILE A 1 96 ? 2.487 -1.558 10.227 1.00 94.12 96 ILE A C 1
ATOM 760 O O . ILE A 1 96 ? 2.961 -2.374 9.437 1.00 94.12 96 ILE A O 1
ATOM 764 N N . VAL A 1 97 ? 1.879 -1.923 11.349 1.00 93.75 97 VAL A N 1
ATOM 765 C CA . VAL A 1 97 ? 1.544 -3.309 11.671 1.00 93.75 97 VAL A CA 1
ATOM 766 C C . VAL A 1 97 ? 0.073 -3.515 11.356 1.00 93.75 97 VAL A C 1
ATOM 768 O O . VAL A 1 97 ? -0.783 -2.929 12.017 1.00 93.75 97 VAL A O 1
ATOM 771 N N . ALA A 1 98 ? -0.223 -4.311 10.332 1.00 93.88 98 ALA A N 1
ATOM 772 C CA . ALA A 1 98 ? -1.594 -4.580 9.915 1.00 93.88 98 ALA A CA 1
ATOM 773 C C . ALA A 1 98 ? -1.694 -5.812 9.013 1.00 93.88 98 ALA A C 1
ATOM 775 O O . ALA A 1 98 ? -0.717 -6.235 8.393 1.00 93.88 98 ALA A O 1
ATOM 776 N N . ILE A 1 99 ? -2.919 -6.311 8.853 1.00 92.88 99 ILE A N 1
ATOM 777 C CA . ILE A 1 99 ? -3.307 -7.137 7.708 1.00 92.88 99 ILE A CA 1
ATOM 778 C C . ILE A 1 99 ? -4.151 -6.240 6.793 1.00 92.88 99 ILE A C 1
ATOM 780 O O . ILE A 1 99 ? -5.267 -5.896 7.178 1.00 92.88 99 ILE A O 1
ATOM 784 N N . PRO A 1 100 ? -3.642 -5.821 5.620 1.00 94.75 100 PRO A N 1
ATOM 785 C CA . PRO A 1 100 ? -4.406 -4.965 4.721 1.00 94.75 100 PRO A CA 1
ATOM 786 C C . PRO A 1 100 ? -5.639 -5.661 4.147 1.00 94.75 100 PRO A C 1
ATOM 788 O O . PRO A 1 100 ? -5.576 -6.820 3.739 1.00 94.75 100 PRO A O 1
ATOM 791 N N . ASP A 1 101 ? -6.730 -4.911 4.020 1.00 95.19 101 ASP A N 1
ATOM 792 C CA . ASP A 1 101 ? -7.946 -5.341 3.322 1.00 95.19 101 ASP A CA 1
ATOM 793 C C . ASP A 1 101 ? -7.768 -5.301 1.797 1.00 95.19 101 ASP A C 1
ATOM 795 O O . ASP A 1 101 ? -8.456 -5.996 1.046 1.00 95.19 101 ASP A O 1
ATOM 799 N N . PHE A 1 102 ? -6.839 -4.470 1.320 1.00 94.75 102 PHE A N 1
ATOM 800 C CA . PHE A 1 102 ? -6.501 -4.350 -0.090 1.00 94.75 102 PHE A CA 1
ATOM 801 C C . PHE A 1 102 ? -5.029 -3.986 -0.264 1.00 94.75 102 PHE A C 1
ATOM 803 O O . PHE A 1 102 ? -4.509 -3.121 0.434 1.00 94.75 102 PHE A O 1
ATOM 810 N N . VAL A 1 103 ? -4.374 -4.614 -1.239 1.00 93.19 103 VAL A N 1
ATOM 811 C CA . VAL A 1 103 ? -3.007 -4.297 -1.667 1.00 93.19 103 VAL A CA 1
ATOM 812 C C . VAL A 1 103 ? -3.001 -4.155 -3.184 1.00 93.19 103 VAL A C 1
ATOM 814 O O . VAL A 1 103 ? -3.623 -4.956 -3.886 1.00 93.19 103 VAL A O 1
ATOM 817 N N . CYS A 1 104 ? -2.289 -3.159 -3.704 1.00 91.50 104 CYS A N 1
ATOM 818 C CA . CYS A 1 104 ? -2.066 -3.003 -5.135 1.00 91.50 104 CYS A CA 1
ATOM 819 C C . CYS A 1 104 ? -0.582 -2.801 -5.422 1.00 91.50 104 CYS A C 1
ATOM 821 O O . CYS A 1 104 ? 0.059 -1.942 -4.829 1.00 91.50 104 CYS A O 1
ATOM 823 N N . GLU A 1 105 ? -0.090 -3.552 -6.404 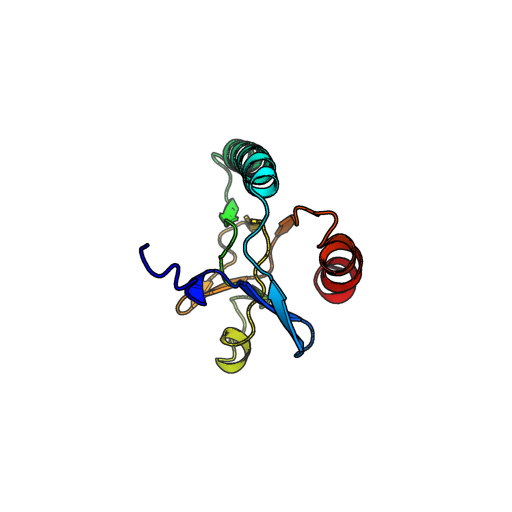1.00 88.75 105 GLU A N 1
ATOM 824 C CA . G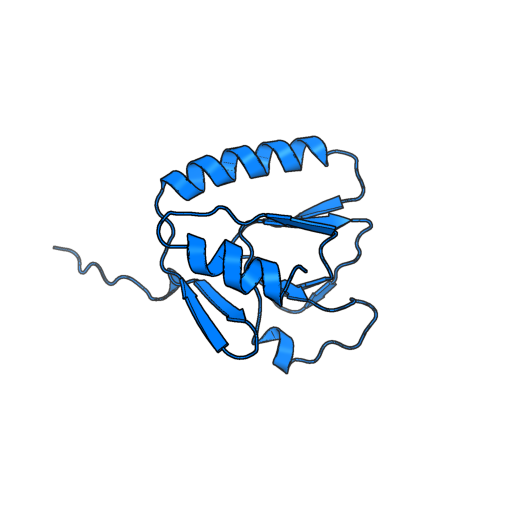LU A 1 105 ? 1.265 -3.443 -6.944 1.00 88.75 105 GLU A CA 1
ATOM 825 C C . GLU A 1 105 ? 1.181 -2.984 -8.405 1.00 88.75 105 GLU A C 1
ATOM 827 O O . GLU A 1 105 ? 0.405 -3.526 -9.203 1.00 88.75 105 GLU A O 1
ATOM 832 N N . ILE A 1 106 ? 1.958 -1.971 -8.773 1.00 86.88 106 ILE A N 1
ATOM 833 C CA . ILE A 1 106 ? 1.998 -1.399 -10.117 1.00 86.88 106 ILE A CA 1
ATOM 834 C C . ILE A 1 106 ? 3.116 -2.087 -10.887 1.00 86.88 106 ILE A C 1
ATOM 836 O O . ILE A 1 106 ? 4.288 -1.710 -10.861 1.00 86.88 106 ILE A O 1
ATOM 840 N N . VAL A 1 107 ? 2.718 -3.100 -11.646 1.00 80.94 107 VAL A N 1
ATOM 841 C CA . VAL A 1 107 ? 3.659 -3.915 -12.406 1.00 80.94 107 VAL A CA 1
ATOM 842 C C . VAL A 1 107 ? 4.342 -3.112 -13.517 1.00 80.94 107 VAL A C 1
ATOM 844 O O . VAL A 1 107 ? 3.707 -2.503 -14.380 1.00 80.94 107 VAL A O 1
ATOM 847 N N . SER A 1 108 ? 5.668 -3.162 -13.527 1.00 69.31 108 SER A N 1
ATOM 848 C CA . SER A 1 108 ? 6.524 -2.681 -14.611 1.00 69.31 108 SER A CA 1
ATOM 849 C C . SER A 1 108 ? 7.125 -3.874 -15.361 1.00 69.31 108 SER A C 1
ATOM 851 O O . SER A 1 108 ? 7.240 -4.952 -14.776 1.00 69.31 108 SER A O 1
ATOM 853 N N . PRO A 1 109 ? 7.584 -3.724 -16.619 1.00 65.00 109 PRO A N 1
ATOM 854 C CA . PRO A 1 109 ? 8.266 -4.803 -17.343 1.00 65.00 109 PRO A CA 1
ATOM 855 C C . PRO A 1 109 ? 9.425 -5.439 -16.554 1.00 65.00 109 PRO A C 1
ATOM 857 O O . PRO A 1 109 ? 9.645 -6.644 -16.643 1.00 65.00 109 PRO A O 1
ATOM 860 N N . SER A 1 110 ? 10.125 -4.642 -15.741 1.00 62.50 110 SER A N 1
ATOM 861 C CA . SER A 1 110 ? 11.206 -5.077 -14.850 1.00 62.50 110 SER A CA 1
ATOM 862 C C . SER A 1 110 ? 10.738 -5.782 -13.569 1.00 62.50 110 SER A C 1
ATOM 864 O O . SER A 1 110 ? 11.509 -6.557 -13.010 1.00 62.50 110 SER A O 1
ATOM 866 N N . SER A 1 111 ? 9.503 -5.551 -13.105 1.00 63.78 111 SER A N 1
ATOM 867 C CA . SER A 1 111 ? 8.983 -6.085 -11.833 1.00 63.78 111 SER A CA 1
ATOM 868 C C . SER A 1 111 ? 7.935 -7.195 -11.993 1.00 63.78 111 SER A C 1
ATOM 870 O O . SER A 1 111 ? 7.621 -7.870 -11.016 1.00 63.78 111 SER A O 1
ATOM 872 N N . VAL A 1 112 ? 7.474 -7.494 -13.221 1.00 63.09 112 VAL A N 1
ATOM 873 C CA . VAL A 1 112 ? 6.428 -8.507 -13.508 1.00 63.09 112 VAL A CA 1
ATOM 874 C C . VAL A 1 112 ? 6.635 -9.825 -12.757 1.00 63.09 112 VAL A C 1
ATOM 876 O O . VAL A 1 112 ? 5.676 -10.374 -12.217 1.00 63.09 112 VAL A O 1
ATOM 879 N N . LYS A 1 113 ? 7.865 -10.357 -12.728 1.00 62.16 113 LYS A N 1
ATOM 880 C CA . LYS A 1 113 ? 8.167 -11.629 -12.051 1.00 62.16 113 LYS A CA 1
ATOM 881 C C . LYS A 1 113 ? 8.090 -11.502 -10.526 1.00 62.16 113 LYS A C 1
ATOM 883 O O . LYS A 1 113 ? 7.626 -12.433 -9.879 1.00 62.16 113 LYS A O 1
ATOM 888 N N . MET A 1 114 ? 8.525 -10.382 -9.955 1.00 67.38 114 MET A N 1
ATOM 889 C CA . MET A 1 114 ? 8.447 -10.154 -8.512 1.00 67.38 114 MET A CA 1
ATOM 890 C C . MET A 1 114 ? 6.988 -10.036 -8.067 1.00 67.38 114 MET A C 1
ATOM 892 O O . MET A 1 114 ? 6.518 -10.824 -7.245 1.00 67.38 114 MET A O 1
ATOM 896 N N . ASP A 1 115 ? 6.251 -9.124 -8.694 1.00 63.97 115 ASP A N 1
ATOM 897 C CA . ASP A 1 115 ? 4.923 -8.720 -8.237 1.00 63.97 115 ASP A CA 1
ATOM 898 C C . ASP A 1 115 ? 3.885 -9.826 -8.489 1.00 63.97 115 ASP A C 1
ATOM 900 O O . ASP A 1 115 ? 3.140 -10.220 -7.590 1.00 63.97 115 ASP A O 1
ATOM 904 N N . ASN A 1 116 ? 3.870 -10.407 -9.699 1.00 59.41 116 ASN A N 1
ATOM 905 C CA . ASN A 1 116 ? 2.839 -11.381 -10.078 1.00 59.41 116 ASN A CA 1
ATOM 906 C C . ASN A 1 116 ? 3.119 -12.812 -9.619 1.00 59.41 116 ASN A C 1
ATOM 908 O O . ASN A 1 116 ? 2.178 -13.602 -9.511 1.00 59.41 116 ASN A O 1
ATOM 912 N N . ILE A 1 117 ? 4.386 -13.188 -9.431 1.00 60.22 117 ILE A N 1
ATOM 913 C CA . ILE A 1 117 ? 4.746 -14.580 -9.132 1.00 60.22 117 ILE A CA 1
ATOM 914 C C . ILE A 1 117 ? 5.155 -14.729 -7.676 1.00 60.22 117 ILE A C 1
ATOM 916 O O . ILE A 1 117 ? 4.712 -15.682 -7.048 1.00 60.22 117 ILE A O 1
ATOM 920 N N . ILE A 1 118 ? 5.970 -13.823 -7.136 1.00 62.09 118 ILE A N 1
ATOM 921 C CA . ILE A 1 118 ? 6.512 -13.983 -5.784 1.00 62.09 118 ILE A CA 1
ATOM 922 C C . ILE A 1 118 ? 5.553 -13.371 -4.766 1.00 62.09 118 ILE A C 1
ATOM 924 O O . ILE A 1 118 ? 4.987 -14.111 -3.962 1.00 62.09 118 ILE A O 1
ATOM 928 N N . LYS A 1 119 ? 5.294 -12.061 -4.837 1.00 69.75 119 LYS A N 1
ATOM 929 C CA . LYS A 1 119 ? 4.444 -11.370 -3.855 1.00 69.75 119 LYS A CA 1
ATOM 930 C C . LYS A 1 119 ? 3.009 -11.902 -3.869 1.00 69.75 119 LYS A C 1
ATOM 932 O O . LYS A 1 119 ? 2.517 -12.404 -2.860 1.00 69.75 119 LYS A O 1
ATOM 937 N N . LYS A 1 120 ? 2.368 -11.916 -5.044 1.00 69.50 120 LYS A N 1
ATOM 938 C CA . LYS A 1 120 ? 0.978 -12.379 -5.185 1.00 69.50 120 LYS A CA 1
ATOM 939 C C . LYS A 1 120 ? 0.736 -13.815 -4.703 1.00 69.50 120 LYS A C 1
ATOM 941 O O . LYS A 1 120 ? -0.318 -14.074 -4.143 1.00 69.50 120 LYS A O 1
ATOM 946 N N . ARG A 1 121 ? 1.654 -14.757 -4.956 1.00 61.34 121 ARG A N 1
ATOM 947 C CA . ARG A 1 121 ? 1.437 -16.184 -4.625 1.00 61.34 121 ARG A CA 1
ATOM 948 C C . ARG A 1 121 ? 1.912 -16.592 -3.240 1.00 61.34 121 ARG A C 1
ATOM 950 O O . ARG A 1 121 ? 1.613 -17.704 -2.829 1.00 61.34 121 ARG A O 1
ATOM 957 N N . THR A 1 122 ? 2.738 -15.772 -2.603 1.00 61.94 122 THR A N 1
ATOM 958 C CA . THR A 1 122 ? 3.459 -16.194 -1.395 1.00 61.94 122 THR A CA 1
ATOM 959 C C . THR A 1 122 ? 3.151 -15.317 -0.192 1.00 61.94 122 THR A C 1
ATOM 961 O O . THR A 1 122 ? 3.443 -15.714 0.928 1.00 61.94 122 THR A O 1
ATOM 964 N N . ILE A 1 123 ? 2.575 -14.136 -0.423 1.00 72.31 123 ILE A N 1
ATOM 965 C CA . ILE A 1 123 ? 2.276 -13.155 0.621 1.00 72.31 123 ILE A CA 1
ATOM 966 C C . ILE A 1 123 ? 0.776 -12.861 0.671 1.00 72.31 123 ILE A C 1
ATOM 968 O O . ILE A 1 123 ? 0.186 -12.885 1.743 1.00 72.31 123 ILE A O 1
ATOM 972 N N . TYR A 1 124 ? 0.165 -12.578 -0.482 1.00 69.88 124 TYR A N 1
ATOM 973 C CA . TYR A 1 124 ? -1.211 -12.064 -0.563 1.00 69.88 124 TYR A CA 1
ATOM 974 C C . TYR A 1 124 ? -2.261 -13.111 -0.972 1.00 69.88 124 TYR A C 1
ATOM 976 O O . TYR A 1 124 ? -3.359 -12.736 -1.384 1.00 69.88 124 TYR A O 1
ATOM 984 N N . SER A 1 125 ? -1.913 -14.399 -0.949 1.00 55.78 125 SER A N 1
ATOM 985 C CA . SER A 1 125 ? -2.762 -15.512 -1.405 1.00 55.78 125 SER A CA 1
ATOM 986 C C . SER A 1 125 ? -3.487 -16.218 -0.274 1.00 55.78 125 SER A C 1
ATOM 988 O O . SER A 1 125 ? -2.783 -16.538 0.709 1.00 55.78 125 SER A O 1
#

pLDDT: mean 81.84, std 14.52, range [43.31, 98.25]

Solvent-accessible surface area (backbone atoms only — not comparable to full-atom values): 7527 Å² total; per-residue (Å²): 132,85,82,82,76,78,63,74,86,52,50,49,70,30,35,57,95,88,42,82,45,77,43,71,69,75,60,72,69,55,58,58,52,47,52,56,50,51,54,53,50,52,63,70,36,60,95,49,67,46,49,79,45,58,52,89,43,35,36,29,84,39,61,60,94,47,91,79,56,76,74,49,68,76,42,22,37,59,50,52,26,38,29,34,49,75,74,53,54,40,82,57,90,85,28,40,28,24,64,63,80,42,77,49,74,84,76,42,95,91,38,43,66,51,53,66,55,47,45,44,64,73,71,74,105

Sequence (125 aa):
MPNLDYHDDNITVEWINGIKYMSPSPHPNHGVVYKKIFTRIANYLEGKSCELFPDKTDLCLANPESPVNIADLKKPLVPDLFVVCDNKFELVGNSIVAIPDFVCEIVSPSSVKMDNIIKKRTIYS